Protein AF-A0A953NEL6-F1 (afdb_monomer_lite)

Secondary structure (DSSP, 8-state):
-----HHHHHHHHHHHHHHTHHHHHHHHHHHHHHHHHHHHHHHHHHHHHHHHHHHHHHTT---HHHHHHHHHHHHHHHHHHHHHHHHHHHHHHHHHHHHTT-HHHHHHHHHHHHHHTTPPP-HHHHHHHHHHHHH--

pLDDT: mean 81.2, std 10.31, range [48.94, 93.06]

Organism: NCBI:txid547987

Structure (mmCIF, N/CA/C/O backbone):
data_AF-A0A953NEL6-F1
#
_entry.id   AF-A0A953NEL6-F1
#
loop_
_atom_site.group_PDB
_atom_site.id
_atom_site.type_symbol
_atom_site.label_atom_id
_atom_site.label_alt_id
_atom_site.label_comp_id
_atom_site.label_asym_id
_atom_site.label_entity_id
_atom_site.label_seq_id
_atom_site.pdbx_PDB_ins_code
_atom_site.Cartn_x
_atom_site.Cartn_y
_atom_site.Cartn_z
_atom_site.occupancy
_atom_site.B_iso_or_equiv
_atom_site.auth_seq_id
_atom_site.auth_comp_id
_atom_site.auth_asym_id
_atom_site.auth_atom_id
_atom_site.pdbx_PDB_model_num
ATOM 1 N N . MET A 1 1 ? -2.743 24.381 18.225 1.00 48.94 1 MET A N 1
ATOM 2 C CA . MET A 1 1 ? -2.931 22.991 17.749 1.00 48.94 1 MET A CA 1
ATOM 3 C C . MET A 1 1 ? -2.625 22.041 18.894 1.00 48.94 1 MET A C 1
ATOM 5 O O . MET A 1 1 ? -1.476 21.962 19.314 1.00 48.94 1 MET A O 1
ATOM 9 N N . THR A 1 2 ? -3.636 21.366 19.430 1.00 50.47 2 THR A N 1
ATOM 10 C CA . THR A 1 2 ? -3.484 20.319 20.448 1.00 50.47 2 THR A CA 1
ATOM 11 C C . THR A 1 2 ? -2.636 19.168 19.895 1.00 50.47 2 THR A C 1
ATOM 13 O O . THR A 1 2 ? -2.912 18.615 18.828 1.00 50.47 2 THR A O 1
ATOM 16 N N . LYS A 1 3 ? -1.541 18.816 20.583 1.00 59.19 3 LYS A N 1
ATOM 17 C CA . LYS A 1 3 ? -0.727 17.641 20.234 1.00 59.19 3 LYS A CA 1
ATOM 18 C C . LYS A 1 3 ? -1.465 16.381 20.697 1.00 59.19 3 LYS A C 1
ATOM 20 O O . LYS A 1 3 ? -1.270 15.935 21.819 1.00 59.19 3 LYS A O 1
ATOM 25 N N . HIS A 1 4 ? -2.282 15.796 19.825 1.00 66.12 4 HIS A N 1
ATOM 26 C CA . HIS A 1 4 ? -2.928 14.508 20.105 1.00 66.12 4 HIS A CA 1
ATOM 27 C C . HIS A 1 4 ? -1.895 13.383 20.207 1.00 66.12 4 HIS A C 1
ATOM 29 O O . HIS A 1 4 ? -0.990 13.269 19.363 1.00 66.12 4 HIS A O 1
ATOM 35 N N . THR A 1 5 ? -2.046 12.532 21.220 1.00 78.19 5 THR A N 1
ATOM 36 C CA . THR A 1 5 ? -1.136 11.402 21.448 1.00 78.19 5 THR A CA 1
ATOM 37 C C . THR A 1 5 ? -1.337 10.322 20.382 1.00 78.19 5 THR A C 1
ATOM 39 O O . THR A 1 5 ? -2.421 10.158 19.827 1.00 78.19 5 THR A O 1
ATOM 42 N N . LEU A 1 6 ? -0.299 9.537 20.069 1.00 74.50 6 LEU A N 1
ATOM 43 C CA . LEU A 1 6 ? -0.405 8.484 19.045 1.00 74.50 6 LEU A CA 1
ATOM 44 C C . LEU A 1 6 ? -1.484 7.436 19.385 1.00 74.50 6 LEU A C 1
ATOM 46 O O . LEU A 1 6 ? -2.065 6.856 18.474 1.00 74.50 6 LEU A O 1
ATOM 50 N N . LYS A 1 7 ? -1.761 7.205 20.675 1.00 78.19 7 LYS A N 1
ATOM 51 C CA . LYS A 1 7 ? -2.824 6.296 21.131 1.00 78.19 7 LYS A CA 1
ATOM 52 C C . LYS A 1 7 ? -4.211 6.830 20.766 1.00 78.19 7 LYS A C 1
ATOM 54 O O . LYS A 1 7 ? -4.971 6.122 20.120 1.00 78.19 7 LYS A O 1
ATOM 59 N N . GLU A 1 8 ? -4.478 8.091 21.086 1.00 78.69 8 GLU A N 1
ATOM 60 C CA . GLU A 1 8 ? -5.731 8.788 20.771 1.00 78.69 8 GLU A CA 1
ATOM 61 C C . GLU A 1 8 ? -5.988 8.838 19.258 1.00 78.69 8 GLU A C 1
ATOM 63 O O . GLU A 1 8 ? -7.066 8.487 18.786 1.00 78.69 8 GLU A O 1
ATOM 68 N N . LYS A 1 9 ? -4.952 9.140 18.458 1.00 79.06 9 LYS A N 1
ATOM 69 C CA . LYS A 1 9 ? -5.063 9.100 16.990 1.00 79.06 9 LYS A CA 1
ATOM 70 C C . LYS A 1 9 ? -5.467 7.722 16.473 1.00 79.06 9 LYS A C 1
ATOM 72 O O . LYS A 1 9 ? -6.234 7.633 15.520 1.00 79.06 9 LYS A O 1
ATOM 77 N N . VAL A 1 10 ? -4.906 6.657 17.042 1.00 83.94 10 VAL A N 1
ATOM 78 C CA . VAL A 1 10 ? -5.201 5.282 16.618 1.00 83.94 10 VAL A CA 1
ATOM 79 C C . VAL A 1 10 ? -6.620 4.881 16.995 1.00 83.94 10 VAL A C 1
ATOM 81 O O . VAL A 1 10 ? -7.273 4.236 16.179 1.00 83.94 10 VAL A O 1
ATOM 84 N N . ASP A 1 11 ? -7.099 5.284 18.170 1.00 85.19 11 ASP A N 1
ATOM 85 C CA . ASP A 1 11 ? -8.453 4.969 18.626 1.00 85.19 11 ASP A CA 1
ATOM 86 C C . ASP A 1 11 ? -9.522 5.655 17.762 1.00 85.19 11 ASP A C 1
ATOM 88 O O . ASP A 1 11 ? -10.419 4.999 17.231 1.00 85.19 11 ASP A O 1
ATOM 92 N N . VAL A 1 12 ? -9.346 6.949 17.474 1.00 82.75 12 VAL A N 1
ATOM 93 C CA . VAL A 1 12 ? -10.245 7.677 16.566 1.00 82.75 12 VAL A CA 1
ATOM 94 C C . VAL A 1 12 ? -10.208 7.079 15.163 1.00 82.75 12 VAL A C 1
ATOM 96 O O . VAL A 1 12 ? -11.253 6.817 14.573 1.00 82.75 12 VAL A O 1
ATOM 99 N N . TRP A 1 13 ? -9.023 6.769 14.623 1.00 84.75 13 TRP A N 1
ATOM 100 C CA . TRP A 1 13 ? -8.940 6.088 13.327 1.00 84.75 13 TRP A CA 1
ATOM 101 C C . TRP A 1 13 ? -9.596 4.705 13.345 1.00 84.75 13 TRP A C 1
ATOM 103 O O . TRP A 1 13 ? -10.178 4.313 12.337 1.00 84.75 13 TRP A O 1
ATOM 113 N N . TYR A 1 14 ? -9.539 3.974 14.458 1.00 86.50 14 TYR A N 1
ATOM 114 C CA . TYR A 1 14 ? -10.234 2.699 14.603 1.00 86.50 14 TYR A CA 1
ATOM 115 C C . TYR A 1 14 ? -11.755 2.891 14.535 1.00 86.50 14 TYR A C 1
ATOM 117 O O . TYR A 1 14 ? -12.401 2.210 13.736 1.00 86.50 14 TYR A O 1
ATOM 125 N N . LYS A 1 15 ? -12.313 3.864 15.273 1.00 85.06 15 LYS A N 1
ATOM 126 C CA . LYS A 1 15 ? -13.744 4.215 15.201 1.00 85.06 15 LYS A CA 1
ATOM 127 C C . LYS A 1 15 ? -14.154 4.595 13.774 1.00 85.06 15 LYS A C 1
ATOM 129 O O . LYS A 1 15 ? -15.119 4.047 13.247 1.00 85.06 15 LYS A O 1
ATOM 134 N N . VAL A 1 16 ? -13.363 5.433 13.101 1.00 84.62 16 VAL A N 1
ATOM 135 C CA . VAL A 1 16 ? -13.618 5.862 11.713 1.00 84.62 16 VAL A CA 1
ATOM 136 C C . VAL A 1 16 ? -13.592 4.692 10.730 1.00 84.62 16 VAL A C 1
ATOM 138 O O . VAL A 1 16 ? -14.445 4.617 9.846 1.00 84.62 16 VAL A O 1
ATOM 141 N N . ILE A 1 17 ? -12.631 3.771 10.856 1.00 85.12 17 ILE A N 1
ATOM 142 C CA . ILE A 1 17 ? -12.563 2.577 9.997 1.00 85.12 17 ILE A CA 1
ATOM 143 C C . ILE A 1 17 ? -13.771 1.669 10.256 1.00 85.12 17 ILE A C 1
ATOM 145 O O . ILE A 1 17 ? -14.329 1.131 9.301 1.00 85.12 17 ILE A O 1
ATOM 149 N N . ASN A 1 18 ? -14.191 1.521 11.515 1.00 86.75 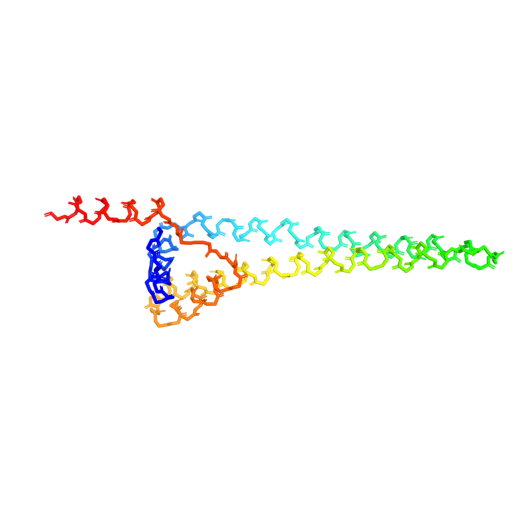18 ASN A N 1
ATOM 150 C CA . ASN A 1 18 ? -15.342 0.700 11.877 1.00 86.75 18 ASN A CA 1
ATOM 151 C C . ASN A 1 18 ? -16.657 1.276 11.317 1.00 86.75 18 ASN A C 1
ATOM 153 O O . ASN A 1 18 ? -17.410 0.560 10.658 1.00 86.75 18 ASN A O 1
ATOM 157 N N . MET A 1 19 ? -16.889 2.582 11.489 1.00 84.81 19 MET A N 1
ATOM 158 C CA . MET A 1 19 ? -18.076 3.277 10.969 1.00 84.81 19 MET A CA 1
ATOM 159 C C . MET A 1 19 ? -18.123 3.272 9.434 1.00 84.81 19 MET A C 1
ATOM 161 O O . MET A 1 19 ? -19.157 2.982 8.839 1.00 84.81 19 MET A O 1
ATOM 165 N N . ASN A 1 20 ? -16.986 3.508 8.770 1.00 85.19 20 ASN A N 1
ATOM 166 C CA . ASN A 1 20 ? -16.903 3.605 7.307 1.00 85.19 20 ASN A CA 1
ATOM 167 C C . ASN A 1 20 ? -16.407 2.323 6.622 1.00 85.19 20 ASN A C 1
ATOM 169 O O . ASN A 1 20 ? -15.862 2.377 5.511 1.00 85.19 20 ASN A O 1
ATOM 173 N N . LYS A 1 21 ? -16.594 1.152 7.245 1.00 85.06 21 LYS A N 1
ATOM 174 C CA . LYS A 1 21 ? -16.020 -0.116 6.764 1.00 85.06 21 LYS A CA 1
ATOM 175 C C . LYS A 1 21 ? -16.362 -0.437 5.307 1.00 85.06 21 LYS A C 1
ATOM 177 O O . LYS A 1 21 ? -15.494 -0.873 4.550 1.00 85.06 21 LYS A O 1
ATOM 182 N N . ARG A 1 22 ? -17.603 -0.164 4.881 1.00 83.06 22 ARG A N 1
ATOM 183 C CA . ARG A 1 22 ? -18.088 -0.427 3.514 1.00 83.06 22 ARG A CA 1
ATOM 184 C C . ARG A 1 22 ? -17.367 0.447 2.487 1.00 83.06 22 ARG A C 1
ATOM 186 O O . ARG A 1 22 ? -16.800 -0.077 1.528 1.00 83.06 22 ARG A O 1
ATOM 193 N N . THR A 1 23 ? -17.323 1.753 2.728 1.00 83.12 23 THR A N 1
ATOM 194 C CA . THR A 1 23 ? -16.664 2.738 1.857 1.00 83.12 23 THR A CA 1
ATOM 195 C C . THR A 1 23 ? -15.160 2.485 1.774 1.00 83.12 23 THR A C 1
ATOM 197 O O . THR A 1 23 ? -14.572 2.482 0.691 1.00 83.12 23 THR A O 1
ATOM 200 N N . MET A 1 24 ? -14.517 2.191 2.909 1.00 86.12 24 MET A N 1
ATOM 201 C CA . MET A 1 24 ? -13.087 1.879 2.934 1.00 86.12 24 MET A CA 1
ATOM 202 C C . MET A 1 24 ? -12.766 0.561 2.223 1.00 86.12 24 MET A C 1
ATOM 204 O O . MET A 1 24 ? -11.781 0.500 1.487 1.00 86.12 24 MET A O 1
ATOM 208 N N . ARG A 1 25 ? -13.608 -0.470 2.362 1.00 87.94 25 ARG A N 1
ATOM 209 C CA . ARG A 1 25 ? -13.466 -1.736 1.627 1.00 87.94 25 ARG A CA 1
ATOM 210 C C . ARG A 1 25 ? -13.603 -1.539 0.117 1.00 87.94 25 ARG A C 1
ATOM 212 O O . ARG A 1 25 ? -12.792 -2.076 -0.636 1.00 87.94 25 ARG A O 1
ATOM 219 N N . GLN A 1 26 ? -14.565 -0.732 -0.329 1.00 86.38 26 GLN A N 1
ATOM 220 C CA . GLN A 1 26 ? -14.694 -0.366 -1.744 1.00 86.38 26 GLN A CA 1
ATOM 221 C C . GLN A 1 26 ? -13.454 0.385 -2.245 1.00 86.38 26 GLN A C 1
ATOM 223 O O . GLN A 1 26 ? -12.910 0.028 -3.286 1.00 86.38 26 GLN A O 1
ATOM 228 N N . SER A 1 27 ? -12.942 1.353 -1.477 1.00 84.12 27 SER A N 1
ATOM 229 C CA . SER A 1 27 ? -11.699 2.064 -1.809 1.00 84.12 27 SER A CA 1
ATOM 230 C C . SER A 1 27 ? -10.494 1.125 -1.928 1.00 84.12 27 SER A C 1
ATOM 232 O O . SER A 1 27 ? -9.660 1.302 -2.813 1.00 84.12 27 SER A O 1
ATOM 234 N N . VAL A 1 28 ? -10.391 0.117 -1.057 1.00 87.88 28 VAL A N 1
ATOM 235 C CA . VAL A 1 28 ? -9.348 -0.916 -1.136 1.00 87.88 28 VAL A CA 1
ATOM 236 C C . VAL A 1 28 ? -9.505 -1.754 -2.406 1.00 87.88 28 VAL A C 1
ATOM 238 O O . VAL A 1 28 ? -8.531 -1.938 -3.129 1.00 87.88 28 VAL A O 1
ATOM 241 N N . SER A 1 29 ? -10.717 -2.220 -2.721 1.00 86.81 29 SER A N 1
ATOM 242 C CA . SER A 1 29 ? -10.963 -3.020 -3.928 1.00 86.81 29 SER A CA 1
ATOM 243 C C . SER A 1 29 ? -10.684 -2.237 -5.214 1.00 86.81 29 SER A C 1
ATOM 245 O O . SER A 1 29 ? -10.016 -2.757 -6.105 1.00 86.81 29 SER A O 1
ATOM 247 N N . MET A 1 30 ? -11.121 -0.977 -5.296 1.00 86.31 30 MET A N 1
ATOM 248 C CA . MET A 1 30 ? -10.823 -0.102 -6.435 1.00 86.31 30 MET A CA 1
ATOM 249 C C . MET A 1 30 ? -9.322 0.161 -6.567 1.00 86.31 30 MET A C 1
ATOM 251 O O . MET A 1 30 ? -8.794 0.112 -7.674 1.00 86.31 30 MET A O 1
ATOM 255 N N . ALA A 1 31 ? -8.616 0.366 -5.450 1.00 84.62 31 ALA A N 1
ATOM 256 C CA . ALA A 1 31 ? -7.166 0.521 -5.469 1.00 84.62 31 ALA A CA 1
ATOM 257 C C . ALA A 1 31 ? -6.470 -0.728 -6.029 1.00 84.62 31 ALA A C 1
ATOM 259 O O . ALA A 1 31 ? -5.606 -0.590 -6.884 1.00 84.62 31 ALA A O 1
ATOM 260 N N . PHE A 1 32 ? -6.867 -1.938 -5.625 1.00 85.44 32 PHE A N 1
ATOM 261 C CA . PHE A 1 32 ? -6.303 -3.160 -6.209 1.00 85.44 32 PHE A CA 1
ATOM 262 C C . PHE A 1 32 ? -6.623 -3.298 -7.699 1.00 85.44 32 PHE A C 1
ATOM 264 O O . PHE A 1 32 ? -5.727 -3.593 -8.485 1.00 85.44 32 PHE A O 1
ATOM 271 N N . LYS A 1 33 ? -7.871 -3.036 -8.100 1.00 89.00 33 LYS A N 1
ATOM 272 C CA . LYS A 1 33 ? -8.294 -3.130 -9.504 1.00 89.00 33 LYS A CA 1
ATOM 273 C C . LYS A 1 33 ? -7.635 -2.088 -10.408 1.00 89.00 33 LYS A C 1
ATOM 275 O O . LYS A 1 33 ? -7.476 -2.363 -11.585 1.00 89.00 33 LYS A O 1
ATOM 280 N N . GLY A 1 34 ? -7.266 -0.918 -9.885 1.00 87.44 34 GLY A N 1
ATOM 281 C CA . GLY A 1 34 ? -6.628 0.146 -10.667 1.00 87.44 34 GLY A CA 1
ATOM 282 C C . GLY A 1 34 ? -5.100 0.116 -10.626 1.00 87.44 34 GLY A C 1
ATOM 283 O O . GLY A 1 34 ? -4.446 0.238 -11.656 1.00 87.44 34 GLY A O 1
ATOM 284 N N . ILE A 1 35 ? -4.507 -0.064 -9.445 1.00 88.50 35 ILE A N 1
ATOM 285 C CA . ILE A 1 35 ? -3.057 0.097 -9.251 1.00 88.50 35 ILE A CA 1
ATOM 286 C C . ILE A 1 35 ? -2.280 -1.100 -9.782 1.00 88.50 35 ILE A C 1
ATOM 288 O O . ILE A 1 35 ? -1.219 -0.914 -10.366 1.00 88.50 35 ILE A O 1
ATOM 292 N N . VAL A 1 36 ? -2.802 -2.317 -9.614 1.00 86.56 36 VAL A N 1
ATOM 293 C CA . VAL A 1 36 ? -2.137 -3.531 -10.104 1.00 86.56 36 VAL A CA 1
ATOM 294 C C . VAL A 1 36 ? -1.955 -3.507 -11.629 1.00 86.56 36 VAL A C 1
ATOM 296 O O . VAL A 1 36 ? -0.813 -3.643 -12.068 1.00 86.56 36 VAL A O 1
ATOM 299 N N . PRO A 1 37 ? -2.994 -3.278 -12.461 1.00 91.06 37 PRO A N 1
ATOM 300 C CA . PRO A 1 37 ? -2.788 -3.196 -13.907 1.00 91.06 37 PRO A CA 1
ATOM 301 C C . PRO A 1 37 ? -1.935 -1.991 -14.308 1.00 91.06 37 PRO A C 1
ATOM 303 O O . PRO A 1 37 ? -1.135 -2.104 -15.231 1.00 91.06 37 PRO A O 1
ATOM 306 N N . LEU A 1 38 ? -2.032 -0.866 -13.591 1.00 90.00 38 LEU A N 1
ATOM 307 C CA . LEU A 1 38 ? -1.188 0.302 -13.845 1.00 90.00 38 LEU A CA 1
ATOM 308 C C . LEU A 1 38 ? 0.300 0.009 -13.583 1.00 90.00 38 LEU A C 1
ATOM 310 O O . LEU A 1 38 ? 1.144 0.396 -14.385 1.00 90.00 38 LEU A O 1
ATOM 314 N N . MET A 1 39 ? 0.633 -0.724 -12.517 1.00 89.50 39 MET A N 1
ATOM 315 C CA . MET A 1 39 ? 2.004 -1.183 -12.265 1.00 89.50 39 MET A CA 1
ATOM 316 C C . MET A 1 39 ? 2.511 -2.101 -13.380 1.00 89.50 39 MET A C 1
ATOM 318 O O . MET A 1 39 ? 3.631 -1.918 -13.849 1.00 89.50 39 MET A O 1
ATOM 322 N N . ILE A 1 40 ? 1.690 -3.057 -13.825 1.00 91.00 40 ILE A N 1
ATOM 323 C CA . ILE A 1 40 ? 2.039 -3.965 -14.929 1.00 91.00 40 ILE A CA 1
ATOM 324 C C . ILE A 1 40 ? 2.296 -3.164 -16.211 1.00 91.00 40 ILE A C 1
ATOM 326 O O . ILE A 1 40 ? 3.318 -3.359 -16.863 1.00 91.00 40 ILE A O 1
ATOM 330 N N . MET A 1 41 ? 1.415 -2.215 -16.534 1.00 92.75 41 MET A N 1
ATOM 331 C CA . MET A 1 41 ? 1.557 -1.334 -17.694 1.00 92.75 41 MET A CA 1
ATOM 332 C C . MET A 1 41 ? 2.851 -0.509 -17.635 1.00 92.75 41 MET A C 1
ATOM 334 O O . MET A 1 41 ? 3.553 -0.413 -18.639 1.00 92.75 41 MET A O 1
ATOM 338 N N . ILE A 1 42 ? 3.203 0.044 -16.468 1.00 90.88 42 ILE A N 1
ATOM 339 C CA . ILE A 1 42 ? 4.461 0.783 -16.283 1.00 90.88 42 ILE A CA 1
ATOM 340 C C . ILE A 1 42 ? 5.664 -0.134 -16.504 1.00 90.88 42 ILE A C 1
ATOM 342 O O . ILE A 1 42 ? 6.589 0.256 -17.204 1.00 90.88 42 ILE A O 1
ATOM 346 N N . ILE A 1 43 ? 5.657 -1.355 -15.964 1.00 91.00 43 ILE A N 1
ATOM 347 C CA . ILE A 1 43 ? 6.758 -2.312 -16.159 1.00 91.00 43 ILE A CA 1
ATOM 348 C C . ILE A 1 43 ? 6.943 -2.627 -17.649 1.00 91.00 43 ILE A C 1
ATOM 350 O O . ILE A 1 43 ? 8.063 -2.566 -18.152 1.00 91.00 43 ILE A O 1
ATOM 354 N N . VAL A 1 44 ? 5.850 -2.892 -18.371 1.00 93.06 44 VAL A N 1
ATOM 355 C CA . VAL A 1 44 ? 5.889 -3.120 -19.825 1.00 93.06 44 VAL A CA 1
ATOM 356 C C . VAL A 1 44 ? 6.452 -1.897 -20.555 1.00 93.06 44 VAL A C 1
ATOM 358 O O . VAL A 1 44 ? 7.305 -2.045 -21.429 1.00 93.06 44 VAL A O 1
ATOM 361 N N . LEU A 1 45 ? 6.042 -0.688 -20.164 1.00 90.44 45 LEU A N 1
ATOM 362 C CA . LEU A 1 45 ? 6.554 0.555 -20.740 1.00 90.44 45 LEU A CA 1
ATOM 363 C C . LEU A 1 45 ? 8.064 0.723 -20.503 1.00 90.44 45 LEU A C 1
ATOM 365 O O . LEU A 1 45 ? 8.782 1.087 -21.431 1.00 90.44 45 LEU A O 1
ATOM 369 N N . VAL A 1 46 ? 8.564 0.401 -19.304 1.00 89.75 46 VAL A N 1
ATOM 370 C CA . VAL A 1 46 ? 10.007 0.410 -19.001 1.00 89.75 46 VAL A CA 1
ATOM 371 C C . VAL A 1 46 ? 10.756 -0.574 -19.895 1.00 89.75 46 VAL A C 1
ATOM 373 O O . VAL A 1 46 ? 11.798 -0.224 -20.446 1.00 89.75 46 VAL A O 1
ATOM 376 N N . CYS A 1 47 ? 10.224 -1.784 -20.088 1.00 88.88 47 CYS A N 1
ATOM 377 C CA . CYS A 1 47 ? 10.825 -2.770 -20.985 1.00 88.88 47 CYS A CA 1
ATOM 378 C C . CYS A 1 47 ? 10.905 -2.255 -22.429 1.00 88.88 47 CYS A C 1
ATOM 380 O O . CYS A 1 47 ? 11.953 -2.387 -23.058 1.00 88.88 47 CYS A O 1
ATOM 382 N N . ILE A 1 48 ? 9.838 -1.626 -22.936 1.00 89.38 48 ILE A N 1
ATOM 383 C CA . ILE A 1 48 ? 9.808 -1.045 -24.288 1.00 89.38 48 ILE A CA 1
ATOM 384 C C . ILE A 1 48 ? 10.825 0.094 -24.415 1.00 89.38 48 ILE A C 1
ATOM 386 O O . ILE A 1 48 ? 11.576 0.131 -25.385 1.00 89.38 48 ILE A O 1
ATOM 390 N N . ILE A 1 49 ? 10.888 1.002 -23.438 1.00 86.69 49 ILE A N 1
ATOM 391 C CA . ILE A 1 49 ? 11.830 2.130 -23.449 1.00 86.69 49 ILE A CA 1
ATOM 392 C C . ILE A 1 49 ? 13.275 1.629 -23.399 1.00 86.69 49 ILE A C 1
ATOM 394 O O . ILE A 1 49 ? 14.100 2.069 -24.195 1.00 86.69 49 ILE A O 1
ATOM 398 N N . ASN A 1 50 ? 13.580 0.669 -22.525 1.00 86.25 50 ASN A N 1
ATOM 399 C CA . ASN A 1 50 ? 14.913 0.073 -22.446 1.00 86.25 50 ASN A CA 1
ATOM 400 C C . ASN A 1 50 ? 15.287 -0.659 -23.742 1.00 86.25 50 ASN A C 1
ATOM 402 O O . ASN A 1 50 ? 16.433 -0.579 -24.184 1.00 86.25 50 ASN A O 1
ATOM 406 N N . TRP A 1 51 ? 14.325 -1.323 -24.387 1.00 85.56 51 TRP A N 1
ATOM 407 C CA . TRP A 1 51 ? 14.533 -1.942 -25.692 1.00 85.56 51 TRP A CA 1
ATOM 408 C C . TRP A 1 51 ? 14.796 -0.901 -26.789 1.00 85.56 51 TRP A C 1
ATOM 410 O O . TRP A 1 51 ? 15.777 -1.029 -27.520 1.00 85.56 51 TRP A O 1
ATOM 420 N N . LEU A 1 52 ? 14.008 0.175 -26.864 1.00 84.75 52 LEU A N 1
ATOM 421 C CA . LEU A 1 52 ? 14.205 1.261 -27.832 1.00 84.75 52 LEU A CA 1
ATOM 422 C C . LEU A 1 52 ? 15.544 1.983 -27.637 1.00 84.75 52 LEU A C 1
ATOM 424 O O . LEU A 1 52 ? 16.252 2.230 -28.610 1.00 84.75 52 LEU A O 1
ATOM 428 N N . LEU A 1 53 ? 15.932 2.260 -26.389 1.00 81.94 53 LEU A N 1
ATOM 429 C CA . LEU A 1 53 ? 17.208 2.900 -26.052 1.00 81.94 53 LEU A CA 1
ATOM 430 C C . LEU A 1 53 ? 18.425 1.997 -26.316 1.00 81.94 53 LEU A C 1
ATOM 432 O O . LEU A 1 53 ? 19.543 2.496 -26.442 1.00 81.94 53 LEU A O 1
ATOM 436 N N . SER A 1 54 ? 18.230 0.683 -26.464 1.00 79.19 54 SER A N 1
ATOM 437 C CA . SER A 1 54 ? 19.319 -0.243 -26.796 1.00 79.19 54 SER A CA 1
ATOM 438 C C . SER A 1 54 ? 19.841 -0.086 -28.234 1.00 79.19 54 SER A C 1
ATOM 440 O O . SER A 1 54 ? 21.008 -0.380 -28.496 1.00 79.19 54 SER A O 1
ATOM 442 N N . PHE A 1 55 ? 19.017 0.420 -29.160 1.00 78.19 55 PHE A N 1
ATOM 443 C CA . PHE A 1 55 ? 19.401 0.659 -30.555 1.00 78.19 55 PHE A CA 1
ATOM 444 C C . PHE A 1 55 ? 20.434 1.789 -30.728 1.00 78.19 55 PHE A C 1
ATOM 446 O O . PHE A 1 55 ? 21.483 1.522 -31.319 1.00 78.19 55 PHE A O 1
ATOM 453 N N . PRO A 1 56 ? 20.206 3.021 -30.227 1.00 74.25 56 PRO A N 1
ATOM 454 C CA . PRO A 1 56 ? 21.181 4.108 -30.335 1.00 74.25 56 PRO A CA 1
ATOM 455 C C . PRO A 1 56 ? 22.444 3.839 -29.505 1.00 74.25 56 PRO A C 1
ATOM 457 O O . PRO A 1 56 ? 23.546 4.148 -29.954 1.00 74.25 56 PRO A O 1
ATOM 460 N N . TYR A 1 57 ? 22.317 3.149 -28.363 1.00 68.94 57 TYR A N 1
ATOM 461 C CA . TYR A 1 57 ? 23.474 2.700 -27.581 1.00 68.94 57 TYR A CA 1
ATOM 462 C C . TYR A 1 57 ? 24.413 1.796 -28.400 1.00 68.94 57 TYR A C 1
ATOM 464 O O . TYR A 1 57 ? 25.624 2.004 -28.409 1.00 68.94 57 TYR A O 1
ATOM 472 N N . ARG A 1 58 ? 23.869 0.834 -29.165 1.00 68.06 58 ARG A N 1
ATOM 473 C CA . ARG A 1 58 ? 24.665 -0.028 -30.064 1.00 68.06 58 ARG A CA 1
ATOM 474 C C . ARG A 1 58 ? 25.293 0.719 -31.242 1.00 68.06 58 ARG A C 1
ATOM 476 O O . ARG A 1 58 ? 26.276 0.233 -31.790 1.00 68.06 58 ARG A O 1
ATOM 483 N N . ARG A 1 59 ? 24.742 1.871 -31.638 1.00 74.38 59 ARG A N 1
ATOM 484 C CA . ARG A 1 59 ? 25.304 2.739 -32.689 1.00 74.38 59 ARG A CA 1
ATOM 485 C C . ARG A 1 59 ? 26.397 3.685 -32.174 1.00 74.38 59 ARG A C 1
ATOM 487 O O . ARG A 1 59 ? 26.939 4.445 -32.967 1.00 74.38 59 ARG A O 1
ATOM 494 N N . GLY A 1 60 ? 26.740 3.626 -30.884 1.00 66.19 60 GLY A N 1
ATOM 495 C CA . GLY A 1 60 ? 27.773 4.472 -30.280 1.00 66.19 60 GLY A CA 1
ATOM 496 C C . GLY A 1 60 ? 27.293 5.879 -29.917 1.00 66.19 60 GLY A C 1
ATOM 497 O O . GLY A 1 60 ? 28.113 6.752 -29.643 1.00 66.19 60 GLY A O 1
ATOM 498 N N . GLU A 1 61 ? 25.980 6.120 -29.903 1.00 74.25 61 GLU A N 1
ATOM 499 C CA . GLU A 1 61 ? 25.418 7.395 -29.460 1.00 74.25 61 GLU A CA 1
ATOM 500 C C . GLU A 1 61 ? 25.437 7.484 -27.923 1.00 74.25 61 GLU A C 1
ATOM 502 O O . GLU A 1 61 ? 25.105 6.526 -27.216 1.00 74.25 61 GLU A O 1
ATOM 507 N N . ASN A 1 62 ? 25.789 8.654 -27.379 1.00 73.06 62 ASN A N 1
ATOM 508 C CA . ASN A 1 62 ? 25.832 8.908 -25.934 1.00 73.06 62 ASN A CA 1
ATOM 509 C C . ASN A 1 62 ? 24.418 9.044 -25.335 1.00 73.06 62 ASN A C 1
ATOM 511 O O . ASN A 1 62 ? 23.975 10.129 -24.968 1.00 73.06 62 ASN A O 1
ATOM 515 N N . VAL A 1 63 ? 23.711 7.922 -25.196 1.00 77.19 63 VAL A N 1
ATOM 516 C CA . VAL A 1 63 ? 22.357 7.841 -24.607 1.00 77.19 63 VAL A CA 1
ATOM 517 C C . VAL A 1 63 ? 22.347 7.400 -23.136 1.00 77.19 63 VAL A C 1
ATOM 519 O O . VAL A 1 63 ? 21.283 7.246 -22.532 1.00 77.19 63 VAL A O 1
ATOM 522 N N . LEU A 1 64 ? 23.527 7.224 -22.529 1.00 75.94 64 LEU A N 1
ATOM 523 C CA . LEU A 1 64 ? 23.693 6.674 -21.178 1.00 75.94 64 LEU A CA 1
ATOM 524 C C . LEU A 1 64 ? 22.948 7.491 -20.107 1.00 75.94 64 LEU A C 1
ATOM 526 O O . LEU A 1 64 ? 22.299 6.926 -19.229 1.00 75.94 64 LEU A O 1
ATOM 530 N N . GLY A 1 65 ? 22.991 8.824 -20.208 1.00 72.50 65 GLY A N 1
ATOM 531 C CA . GLY A 1 65 ? 22.311 9.719 -19.266 1.00 72.50 65 GLY A CA 1
ATOM 532 C C . GLY A 1 65 ? 20.786 9.579 -19.301 1.00 72.50 65 GLY A C 1
ATOM 533 O O . GLY A 1 65 ? 20.148 9.509 -18.252 1.00 72.50 65 GLY A O 1
ATOM 534 N N . VAL A 1 66 ? 20.200 9.456 -20.497 1.00 78.00 66 VAL A N 1
ATOM 535 C CA . VAL A 1 66 ? 18.748 9.270 -20.684 1.00 78.00 66 VAL A CA 1
ATOM 536 C C . VAL A 1 66 ? 18.307 7.890 -20.189 1.00 78.00 66 VAL A C 1
ATOM 538 O O . VAL A 1 66 ? 17.262 7.754 -19.546 1.00 78.00 66 VAL A O 1
ATOM 541 N N . PHE A 1 67 ? 19.129 6.868 -20.427 1.00 80.81 67 PHE A N 1
ATOM 542 C CA . PHE A 1 67 ? 18.887 5.515 -19.935 1.00 80.81 67 PHE A CA 1
ATOM 543 C C . PHE A 1 67 ? 18.865 5.458 -18.402 1.00 80.81 67 PHE A C 1
ATOM 545 O O . PHE A 1 67 ? 17.929 4.919 -17.813 1.00 80.81 67 PHE A O 1
ATOM 552 N N . ILE A 1 68 ? 19.849 6.068 -17.737 1.00 82.44 68 ILE A N 1
ATOM 553 C CA . ILE A 1 68 ? 19.916 6.094 -16.269 1.00 82.44 68 ILE A CA 1
ATOM 554 C C . ILE A 1 68 ? 18.756 6.916 -15.688 1.00 82.44 68 ILE A C 1
ATOM 556 O O . ILE A 1 68 ? 18.074 6.455 -14.773 1.00 82.44 68 ILE A O 1
ATOM 560 N N . PHE A 1 69 ? 18.488 8.103 -16.242 1.00 83.69 69 PHE A N 1
ATOM 561 C CA . PHE A 1 69 ? 17.430 8.985 -15.745 1.00 83.69 69 PHE A CA 1
ATOM 562 C C . PHE A 1 69 ? 16.037 8.351 -15.850 1.00 83.69 69 PHE A C 1
ATOM 564 O O . PHE A 1 69 ? 15.280 8.367 -14.879 1.00 83.69 69 PHE A O 1
ATOM 571 N N . SER A 1 70 ? 15.708 7.746 -16.997 1.00 82.81 70 SER A N 1
ATOM 572 C CA . SER A 1 70 ? 14.412 7.083 -17.197 1.00 82.81 70 SER A CA 1
ATOM 573 C C . SER A 1 70 ? 14.205 5.927 -16.217 1.00 82.81 70 SER A C 1
ATOM 575 O O . SER A 1 70 ? 13.169 5.870 -15.556 1.00 82.81 70 SER A O 1
ATOM 577 N N . ASN A 1 71 ? 15.201 5.055 -16.035 1.00 86.44 71 ASN A N 1
ATOM 578 C CA . ASN A 1 71 ? 15.097 3.940 -15.093 1.00 86.44 71 ASN A CA 1
ATOM 579 C C . ASN A 1 71 ? 14.938 4.413 -13.638 1.00 86.44 71 ASN A C 1
ATOM 581 O O . ASN A 1 71 ? 14.110 3.862 -12.914 1.00 86.44 71 ASN A O 1
ATOM 585 N N . ILE A 1 72 ? 15.657 5.460 -13.215 1.00 89.25 72 ILE A N 1
ATOM 586 C CA . ILE A 1 72 ? 15.493 6.042 -11.871 1.00 89.25 72 ILE A CA 1
ATOM 587 C C . ILE A 1 72 ? 14.085 6.623 -11.701 1.00 89.25 72 ILE A C 1
ATOM 589 O O . ILE A 1 72 ? 13.430 6.372 -10.689 1.00 89.25 72 ILE A O 1
ATOM 593 N N . PHE A 1 73 ? 13.589 7.361 -12.695 1.00 88.62 73 PHE A N 1
ATOM 594 C CA . PHE A 1 73 ? 12.252 7.947 -12.656 1.00 88.62 73 PHE A CA 1
ATOM 595 C C . PHE A 1 73 ? 11.160 6.876 -12.525 1.00 88.62 73 PHE A C 1
ATOM 597 O O . PHE A 1 73 ? 10.307 6.956 -11.636 1.00 88.62 73 PHE A O 1
ATOM 604 N N . PHE A 1 74 ? 11.219 5.826 -13.347 1.00 88.38 74 PHE A N 1
ATOM 605 C CA . PHE A 1 74 ? 10.262 4.724 -13.268 1.00 88.38 74 PHE A CA 1
ATOM 606 C C . PHE A 1 74 ? 10.386 3.924 -11.969 1.00 88.38 74 PHE A C 1
ATOM 608 O O . PHE A 1 74 ? 9.365 3.532 -11.401 1.00 88.38 74 PHE A O 1
ATOM 615 N N . ALA A 1 75 ? 11.602 3.736 -11.448 1.00 88.94 75 ALA A N 1
ATOM 616 C CA . ALA A 1 75 ? 11.812 3.098 -10.152 1.00 88.94 75 ALA A CA 1
ATOM 617 C C . ALA A 1 75 ? 11.155 3.891 -9.010 1.00 88.94 75 ALA A C 1
ATOM 619 O O . ALA A 1 75 ? 10.500 3.297 -8.152 1.00 88.94 75 ALA A O 1
ATOM 620 N N . ILE A 1 76 ? 11.255 5.226 -9.022 1.00 91.69 76 ILE A N 1
ATOM 621 C CA . ILE A 1 76 ? 10.595 6.092 -8.033 1.00 91.69 76 ILE A CA 1
ATOM 622 C C . ILE A 1 76 ? 9.069 5.959 -8.126 1.00 91.69 76 ILE A C 1
ATOM 624 O O . ILE A 1 76 ? 8.405 5.789 -7.102 1.00 91.69 76 ILE A O 1
ATOM 628 N N . ILE A 1 77 ? 8.503 5.976 -9.337 1.00 90.38 77 ILE A N 1
ATOM 629 C CA . ILE A 1 77 ? 7.055 5.802 -9.535 1.00 90.38 77 ILE A CA 1
ATOM 630 C C . IL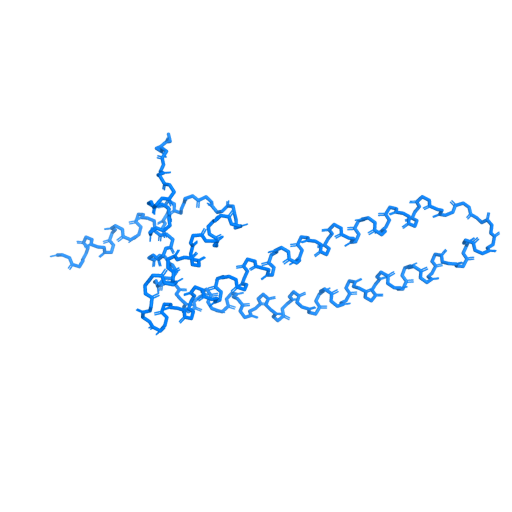E A 1 77 ? 6.590 4.444 -8.996 1.00 90.38 77 ILE A C 1
ATOM 632 O O . ILE A 1 77 ? 5.622 4.377 -8.234 1.00 90.38 77 ILE A O 1
ATOM 636 N N . LEU A 1 78 ? 7.291 3.362 -9.345 1.00 89.81 78 LEU A N 1
ATOM 637 C CA . LEU A 1 78 ? 6.970 2.017 -8.865 1.00 89.81 78 LEU A CA 1
ATOM 638 C C . LEU A 1 78 ? 7.092 1.909 -7.341 1.00 89.81 78 LEU A C 1
ATOM 640 O O . LEU A 1 78 ? 6.253 1.259 -6.712 1.00 89.81 78 LEU A O 1
ATOM 644 N N . ALA A 1 79 ? 8.075 2.574 -6.730 1.00 89.81 79 ALA A N 1
ATOM 645 C CA . ALA A 1 79 ? 8.224 2.617 -5.279 1.00 89.81 79 ALA A CA 1
ATOM 646 C C . ALA A 1 79 ? 7.029 3.308 -4.598 1.00 89.81 79 ALA A C 1
ATOM 648 O O . ALA A 1 79 ? 6.490 2.786 -3.620 1.00 89.81 79 ALA A O 1
ATOM 649 N N . ILE A 1 80 ? 6.560 4.437 -5.140 1.00 89.69 80 ILE A N 1
ATOM 650 C CA . ILE A 1 80 ? 5.394 5.166 -4.614 1.00 89.69 80 ILE A CA 1
ATOM 651 C C . ILE A 1 80 ? 4.117 4.325 -4.745 1.00 89.69 80 ILE A C 1
ATOM 653 O O . ILE A 1 80 ? 3.342 4.217 -3.790 1.00 89.69 80 ILE A O 1
ATOM 657 N N . LEU A 1 81 ? 3.902 3.691 -5.902 1.00 88.31 81 LEU A N 1
ATOM 658 C CA . LEU A 1 81 ? 2.750 2.812 -6.127 1.00 88.31 81 LEU A CA 1
ATOM 659 C C . LEU A 1 81 ? 2.768 1.604 -5.186 1.00 88.31 81 LEU A C 1
ATOM 661 O O . LEU A 1 81 ? 1.746 1.278 -4.578 1.00 88.31 81 LEU A O 1
ATOM 665 N N . SER A 1 82 ? 3.939 0.991 -5.001 1.00 89.12 82 SER A N 1
ATOM 666 C CA . SER A 1 82 ? 4.131 -0.131 -4.077 1.00 89.12 82 SER A CA 1
ATOM 667 C C . SER A 1 82 ? 3.845 0.278 -2.632 1.00 89.12 82 SER A C 1
ATOM 669 O O . SER A 1 82 ? 3.150 -0.437 -1.909 1.00 89.12 82 SER A O 1
ATOM 671 N N . TRP A 1 83 ? 4.309 1.459 -2.213 1.00 89.88 83 TRP A N 1
ATOM 672 C CA . TRP A 1 83 ? 4.003 2.015 -0.895 1.00 89.88 83 TRP A CA 1
ATOM 673 C C . TRP A 1 83 ? 2.502 2.215 -0.681 1.00 89.88 83 TRP A C 1
ATOM 675 O O . TRP A 1 83 ? 1.946 1.794 0.338 1.00 89.88 83 TRP A O 1
ATOM 685 N N . TYR A 1 84 ? 1.821 2.819 -1.655 1.00 88.44 84 TYR A N 1
ATOM 686 C CA . TYR A 1 84 ? 0.380 3.027 -1.581 1.00 88.44 84 TYR A CA 1
ATOM 687 C C . TYR A 1 84 ? -0.380 1.695 -1.486 1.00 88.44 84 TYR A C 1
ATOM 689 O O . TYR A 1 84 ? -1.315 1.554 -0.692 1.00 88.44 84 TYR A O 1
ATOM 697 N N . LEU A 1 85 ? 0.046 0.688 -2.249 1.00 88.62 85 LEU A N 1
ATOM 698 C CA . LEU A 1 85 ? -0.541 -0.647 -2.221 1.00 88.62 85 LEU A CA 1
ATOM 699 C C . LEU A 1 85 ? -0.313 -1.340 -0.866 1.00 88.62 85 LEU A C 1
ATOM 701 O O . LEU A 1 85 ? -1.252 -1.909 -0.306 1.00 88.62 85 LEU A O 1
ATOM 705 N N . LEU A 1 86 ? 0.877 -1.208 -0.272 1.00 90.06 86 LEU A N 1
ATOM 706 C CA . LEU A 1 86 ? 1.165 -1.685 1.087 1.00 90.06 86 LEU A CA 1
ATOM 707 C C . LEU A 1 86 ? 0.231 -1.053 2.127 1.00 90.06 86 LEU A C 1
ATOM 709 O O . LEU A 1 86 ? -0.324 -1.758 2.974 1.00 90.06 86 LEU A O 1
ATOM 713 N N . VAL A 1 87 ? -0.001 0.259 2.043 1.00 88.69 87 VAL A N 1
ATOM 714 C CA . VAL A 1 87 ? -0.954 0.960 2.915 1.00 88.69 87 VAL A CA 1
ATOM 715 C C . VAL A 1 87 ? -2.366 0.371 2.780 1.00 88.69 87 VAL A C 1
ATOM 717 O O . VAL A 1 87 ? -3.036 0.131 3.790 1.00 88.69 87 VAL A O 1
ATOM 720 N N . LYS A 1 88 ? -2.816 0.077 1.553 1.00 90.06 88 LYS A N 1
ATOM 721 C CA . LYS A 1 88 ? -4.134 -0.528 1.289 1.00 90.06 88 LYS A CA 1
ATOM 722 C C . LYS A 1 88 ? -4.241 -1.973 1.778 1.00 90.06 88 LYS A C 1
ATOM 724 O O . LYS A 1 88 ? -5.282 -2.331 2.327 1.00 90.06 88 LYS A O 1
ATOM 729 N N . ILE A 1 89 ? -3.180 -2.777 1.668 1.00 90.12 89 ILE A N 1
ATOM 730 C CA . ILE A 1 89 ? -3.127 -4.132 2.248 1.00 90.12 89 ILE A CA 1
ATOM 731 C C . ILE A 1 89 ? -3.318 -4.070 3.766 1.00 90.12 89 ILE A C 1
ATOM 733 O O . ILE A 1 89 ? -4.066 -4.860 4.341 1.00 90.12 89 ILE A O 1
ATOM 737 N N . ILE A 1 90 ? -2.653 -3.132 4.437 1.00 89.75 90 ILE A N 1
ATOM 738 C CA . ILE A 1 90 ? -2.746 -3.000 5.895 1.00 89.75 90 ILE A CA 1
ATOM 739 C C . ILE A 1 90 ? -4.148 -2.558 6.312 1.00 89.75 90 ILE A C 1
ATOM 741 O O . ILE A 1 90 ? -4.690 -3.102 7.273 1.00 89.75 90 ILE A O 1
ATOM 745 N N . LEU A 1 91 ? -4.760 -1.640 5.561 1.00 88.56 91 LEU A N 1
ATOM 746 C CA . LEU A 1 91 ? -6.157 -1.262 5.766 1.00 88.56 91 LEU A CA 1
ATOM 747 C C . LEU A 1 91 ? -7.101 -2.457 5.569 1.00 88.56 91 LEU A C 1
ATOM 749 O O . LEU A 1 91 ? -8.015 -2.649 6.364 1.00 88.56 91 LEU A O 1
ATOM 753 N N . HIS A 1 92 ? -6.857 -3.295 4.559 1.00 90.69 92 HIS A N 1
ATOM 754 C CA . HIS A 1 92 ? -7.626 -4.521 4.347 1.00 90.69 92 HIS A CA 1
ATOM 755 C C . HIS A 1 92 ? -7.525 -5.476 5.546 1.00 90.69 92 HIS A C 1
ATOM 757 O O . HIS A 1 92 ? -8.540 -5.980 6.021 1.00 90.69 92 HIS A O 1
ATOM 763 N N . LYS A 1 93 ? -6.315 -5.670 6.092 1.00 89.12 93 LYS A N 1
ATOM 764 C CA . LYS A 1 93 ? -6.105 -6.484 7.300 1.00 89.12 93 LYS A CA 1
ATOM 765 C C . LYS A 1 93 ? -6.811 -5.902 8.527 1.00 89.12 93 LYS A C 1
ATOM 767 O O . LYS A 1 93 ? -7.370 -6.668 9.306 1.00 89.12 93 LYS A O 1
ATOM 772 N N . ALA A 1 94 ? -6.823 -4.576 8.681 1.00 86.06 94 ALA A N 1
ATOM 773 C CA . ALA A 1 94 ? -7.577 -3.913 9.745 1.00 86.06 94 ALA A CA 1
ATOM 774 C C . ALA A 1 94 ? -9.087 -4.168 9.605 1.00 86.06 94 ALA A C 1
ATOM 776 O O . ALA A 1 94 ? -9.719 -4.589 10.567 1.00 86.06 94 ALA A O 1
ATOM 777 N N . LEU A 1 95 ? -9.648 -3.994 8.403 1.00 87.94 95 LEU A N 1
ATOM 778 C CA . LEU A 1 95 ? -11.068 -4.241 8.123 1.00 87.94 95 LEU A CA 1
ATOM 779 C C . LEU A 1 95 ? -11.477 -5.693 8.404 1.00 87.94 95 LEU A C 1
ATOM 781 O O . LEU A 1 95 ? -12.518 -5.926 9.007 1.00 87.94 95 LEU A O 1
ATOM 785 N N . ASN A 1 96 ? -10.652 -6.667 8.013 1.00 89.94 96 ASN A N 1
ATOM 786 C CA . ASN A 1 96 ? -10.950 -8.078 8.267 1.00 89.94 96 ASN A CA 1
ATOM 787 C C . ASN A 1 96 ? -10.886 -8.419 9.763 1.00 89.94 96 ASN A C 1
ATOM 789 O O . ASN A 1 96 ? -11.687 -9.211 10.244 1.00 89.94 96 ASN A O 1
ATOM 793 N N . ALA A 1 97 ? -9.966 -7.804 10.513 1.00 87.94 97 ALA A N 1
ATOM 794 C CA . ALA A 1 97 ? -9.896 -7.978 11.962 1.00 87.94 97 ALA A CA 1
ATOM 795 C C . ALA A 1 97 ? -11.100 -7.351 12.688 1.00 87.94 97 ALA A C 1
ATOM 797 O O . ALA A 1 97 ? -11.561 -7.908 13.681 1.00 87.94 97 ALA A O 1
ATOM 798 N N . ILE A 1 98 ? -11.622 -6.229 12.174 1.00 86.38 98 ILE A N 1
ATOM 799 C CA . ILE A 1 98 ? -12.856 -5.601 12.668 1.00 86.38 98 ILE A CA 1
ATOM 800 C C . ILE A 1 98 ? -14.060 -6.516 12.415 1.00 86.38 98 ILE A C 1
ATOM 802 O O . ILE A 1 98 ? -14.825 -6.762 13.341 1.00 86.38 98 ILE A O 1
ATOM 806 N N . ASP A 1 99 ? -14.199 -7.074 11.209 1.00 85.81 99 ASP A N 1
ATOM 807 C CA . ASP A 1 99 ? -15.291 -8.010 10.892 1.00 85.81 99 ASP A CA 1
ATOM 808 C C . ASP A 1 99 ? -15.216 -9.306 11.723 1.00 85.81 99 ASP A C 1
ATOM 810 O O . ASP A 1 99 ? -16.245 -9.872 12.077 1.00 85.81 99 ASP A O 1
ATOM 814 N N . ALA A 1 100 ? -14.009 -9.750 12.089 1.00 88.81 100 ALA A N 1
ATOM 815 C CA . ALA A 1 100 ? -13.788 -10.894 12.976 1.00 88.81 100 ALA A CA 1
ATOM 816 C C . ALA A 1 100 ? -13.931 -10.558 14.477 1.00 88.81 100 ALA A C 1
ATOM 818 O O . ALA A 1 100 ? -13.606 -11.393 15.320 1.00 88.81 100 ALA A O 1
ATOM 819 N N . ASN A 1 101 ? -14.356 -9.336 14.827 1.00 85.19 101 ASN A N 1
ATOM 820 C CA . ASN A 1 101 ? -14.458 -8.824 16.201 1.00 85.19 101 ASN A CA 1
ATOM 821 C C . ASN A 1 101 ? -13.155 -8.906 17.024 1.00 85.19 101 ASN A C 1
ATOM 823 O O . ASN A 1 101 ? -13.172 -8.819 18.253 1.00 85.19 101 ASN A O 1
ATOM 827 N N . ASN A 1 102 ? -11.997 -9.016 16.367 1.00 89.12 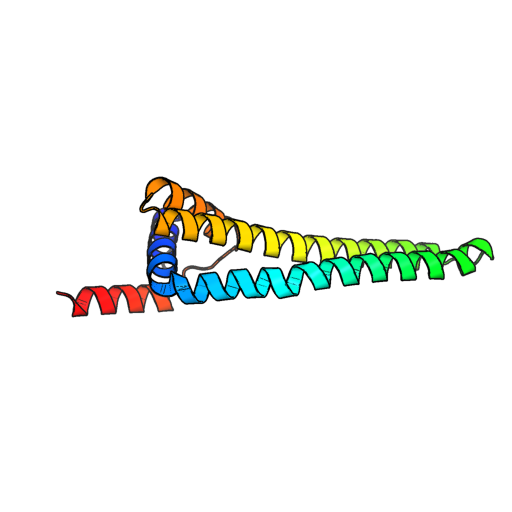102 ASN A N 1
ATOM 828 C CA . ASN A 1 102 ? -10.704 -9.115 17.035 1.00 89.12 102 ASN A CA 1
ATOM 829 C C . ASN A 1 102 ? -10.099 -7.717 17.238 1.00 89.12 102 ASN A C 1
ATOM 831 O O . ASN A 1 102 ? -9.295 -7.231 16.434 1.00 89.12 102 ASN A O 1
ATOM 835 N N . LYS A 1 103 ? -10.511 -7.058 18.329 1.00 84.69 103 LYS A N 1
ATOM 836 C CA . LYS A 1 103 ? -10.144 -5.665 18.644 1.00 84.69 103 LYS A CA 1
ATOM 837 C C . LYS A 1 103 ? -8.636 -5.440 18.751 1.00 84.69 103 LYS A C 1
ATOM 839 O O . LYS A 1 103 ? -8.134 -4.447 18.230 1.00 84.69 103 LYS A O 1
ATOM 844 N N . GLU A 1 104 ? -7.899 -6.349 19.387 1.00 87.62 104 GLU A N 1
ATOM 845 C CA . GLU A 1 104 ? -6.448 -6.206 19.568 1.00 87.62 104 GLU A CA 1
ATOM 846 C C . GLU A 1 104 ? -5.722 -6.185 18.214 1.00 87.62 104 GLU A C 1
ATOM 848 O O . GLU A 1 104 ? -4.892 -5.316 17.920 1.00 87.62 104 GLU A O 1
ATOM 853 N N . LEU A 1 105 ? -6.096 -7.126 17.350 1.00 85.19 105 LEU A N 1
ATOM 854 C CA . LEU A 1 105 ? -5.507 -7.302 16.032 1.00 85.19 105 LEU A CA 1
ATOM 855 C C . LEU A 1 105 ? -5.900 -6.143 15.100 1.00 85.19 105 LEU A C 1
ATOM 857 O O . LEU A 1 105 ? -5.051 -5.619 14.371 1.00 85.19 105 LEU A O 1
ATOM 861 N N . ALA A 1 106 ? -7.146 -5.671 15.192 1.00 85.00 106 ALA A N 1
ATOM 862 C CA . ALA A 1 106 ? -7.623 -4.488 14.486 1.00 85.00 106 ALA A CA 1
ATOM 863 C C . ALA A 1 106 ? -6.859 -3.221 14.899 1.00 85.00 106 ALA A C 1
ATOM 865 O O . ALA A 1 106 ? -6.346 -2.513 14.034 1.00 85.00 106 ALA A O 1
ATOM 866 N N . LEU A 1 107 ? -6.678 -2.969 16.200 1.00 86.94 107 LEU A N 1
ATOM 867 C CA . LEU A 1 107 ? -5.911 -1.825 16.710 1.00 86.94 107 LEU A CA 1
ATOM 868 C C . LEU A 1 107 ? -4.441 -1.871 16.273 1.00 86.94 107 LEU A C 1
ATOM 870 O O . LEU A 1 107 ? -3.868 -0.846 15.888 1.00 86.94 107 LEU A O 1
ATOM 874 N N . LYS A 1 108 ? -3.823 -3.059 16.258 1.00 90.06 108 LYS A N 1
ATOM 875 C CA . LYS A 1 108 ? -2.448 -3.251 15.769 1.00 90.06 108 LYS A CA 1
ATOM 876 C C . LYS A 1 108 ? -2.312 -2.875 14.292 1.00 90.06 108 LYS A C 1
ATOM 878 O O . LYS A 1 108 ? -1.344 -2.201 13.921 1.00 90.06 108 LYS A O 1
ATOM 883 N N . TYR A 1 109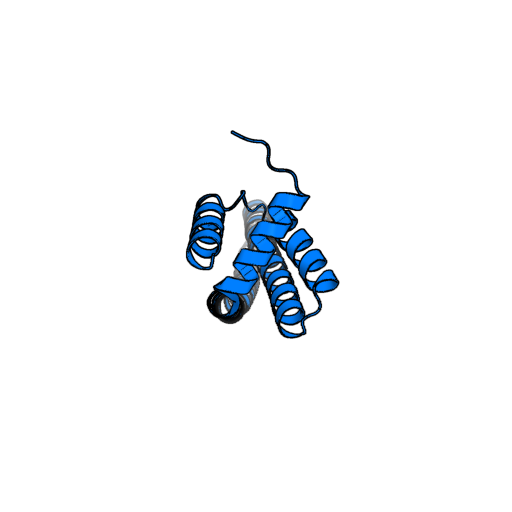 ? -3.261 -3.283 13.449 1.00 87.56 109 TYR A N 1
ATOM 884 C CA . TYR A 1 109 ? -3.250 -2.925 12.029 1.00 87.56 109 TYR A CA 1
ATOM 885 C C . TYR A 1 109 ? -3.631 -1.464 11.787 1.00 87.56 109 TYR A C 1
ATOM 887 O O . TYR A 1 109 ? -2.973 -0.815 10.976 1.00 87.56 109 TYR A O 1
ATOM 895 N N . THR A 1 110 ? -4.570 -0.898 12.546 1.00 86.69 110 THR A N 1
ATOM 896 C CA . THR A 1 110 ? -4.893 0.535 12.506 1.00 86.69 110 THR A CA 1
ATOM 897 C C . THR A 1 110 ? -3.688 1.389 12.891 1.00 86.69 110 THR A C 1
ATOM 899 O O . THR A 1 110 ? -3.362 2.343 12.190 1.00 86.69 110 THR A O 1
ATOM 902 N N . LYS A 1 111 ? -2.930 1.009 13.927 1.00 87.56 111 LYS A N 1
ATOM 903 C CA . LYS A 1 111 ? -1.674 1.684 14.288 1.00 87.56 111 LYS A CA 1
ATOM 904 C C . LYS A 1 111 ? -0.666 1.682 13.141 1.00 87.56 111 LYS A C 1
ATOM 906 O O . LYS A 1 111 ? -0.067 2.717 12.846 1.00 87.56 111 LYS A O 1
ATOM 911 N N . LYS A 1 112 ? -0.482 0.534 12.480 1.00 87.81 112 LYS A N 1
ATOM 912 C CA . LYS A 1 112 ? 0.390 0.434 11.298 1.00 87.81 112 LYS A CA 1
ATOM 913 C C . LYS A 1 112 ? -0.125 1.303 10.152 1.00 87.81 112 LYS A C 1
ATOM 915 O O . LYS A 1 112 ? 0.666 2.016 9.544 1.00 87.81 112 LYS A O 1
ATOM 920 N N . TYR A 1 113 ? -1.431 1.289 9.902 1.00 87.19 113 TYR A N 1
ATOM 921 C CA . TYR A 1 113 ? -2.073 2.100 8.874 1.00 87.19 113 TYR A CA 1
ATOM 922 C C . TYR A 1 113 ? -1.869 3.598 9.115 1.00 87.19 113 TYR A C 1
ATOM 924 O O . TYR A 1 113 ? -1.436 4.296 8.204 1.00 87.19 113 TYR A O 1
ATOM 932 N N . VAL A 1 114 ? -2.095 4.093 10.335 1.00 85.00 114 VAL A N 1
ATOM 933 C CA . VAL A 1 114 ? -1.894 5.510 10.684 1.00 85.00 114 VAL A CA 1
ATOM 934 C C . VAL A 1 114 ? -0.432 5.920 10.506 1.00 85.00 114 VAL A C 1
ATOM 936 O O . VAL A 1 114 ? -0.161 6.972 9.927 1.00 85.00 114 VAL A O 1
ATOM 939 N N . LYS A 1 115 ? 0.510 5.072 10.945 1.00 84.31 115 LYS A N 1
ATOM 940 C CA . LYS A 1 115 ? 1.949 5.346 10.834 1.00 84.31 115 LYS A CA 1
ATOM 941 C C . LYS A 1 115 ? 2.424 5.383 9.377 1.00 84.31 115 LYS A C 1
ATOM 943 O O . LYS A 1 115 ? 3.157 6.291 9.013 1.00 84.31 115 LYS A O 1
ATOM 948 N N . LEU A 1 116 ? 2.012 4.415 8.558 1.00 83.00 116 LEU A N 1
ATOM 949 C CA . LEU A 1 116 ? 2.471 4.277 7.168 1.00 83.00 116 LEU A CA 1
ATOM 950 C C . LEU A 1 116 ? 1.732 5.208 6.204 1.00 83.00 116 LEU A C 1
ATOM 952 O O . LEU A 1 116 ? 2.306 5.685 5.235 1.00 83.00 116 LEU A O 1
ATOM 956 N N . SER A 1 117 ? 0.471 5.531 6.477 1.00 77.38 117 SER A N 1
ATOM 957 C CA . SER A 1 117 ? -0.275 6.475 5.635 1.00 77.38 117 SER A CA 1
ATOM 958 C C . SER A 1 117 ? 0.120 7.932 5.878 1.00 77.38 117 SER A C 1
ATOM 960 O O . SER A 1 117 ? -0.454 8.810 5.237 1.00 77.38 117 SER A O 1
ATOM 962 N N . CYS A 1 118 ? 0.997 8.210 6.856 1.00 73.38 118 CYS A N 1
ATOM 963 C CA . CYS A 1 118 ? 1.290 9.559 7.357 1.00 73.38 118 CYS A CA 1
ATOM 964 C C . CYS A 1 118 ? 0.012 10.384 7.604 1.00 73.38 118 CYS A C 1
ATOM 966 O O . CYS A 1 118 ? -0.016 11.601 7.410 1.00 73.38 118 CYS A O 1
ATOM 968 N N . LYS A 1 119 ? -1.082 9.715 7.996 1.00 66.75 119 LYS A N 1
ATOM 969 C CA . LYS A 1 119 ? -2.397 10.347 8.084 1.00 66.75 119 LYS A CA 1
ATOM 970 C C . LYS A 1 119 ? -2.400 11.342 9.236 1.00 66.75 119 LYS A C 1
ATOM 972 O O . LYS A 1 119 ? -2.084 11.000 10.378 1.00 66.75 119 LYS A O 1
ATOM 977 N N . ARG A 1 120 ? -2.778 12.586 8.929 1.00 67.00 120 ARG A N 1
ATOM 978 C CA . ARG A 1 120 ? -3.069 13.595 9.952 1.00 67.00 120 ARG A CA 1
ATOM 979 C C . ARG A 1 120 ? -4.266 13.150 10.797 1.00 67.00 120 ARG A C 1
ATOM 981 O O . ARG A 1 120 ? -5.003 12.231 10.430 1.00 67.00 120 ARG A O 1
ATOM 988 N N . TYR A 1 121 ? -4.407 13.777 11.961 1.00 60.53 121 TYR A N 1
ATOM 989 C CA . TYR A 1 121 ? -5.561 13.538 12.820 1.00 60.53 121 TYR A CA 1
ATOM 990 C C . TYR A 1 121 ? -6.839 13.910 12.051 1.00 60.53 121 TYR A C 1
ATOM 992 O O . TYR A 1 121 ? -6.855 14.961 11.403 1.00 60.53 121 TYR A O 1
ATOM 1000 N N . PRO A 1 122 ? -7.860 13.042 12.023 1.00 65.69 122 PRO A N 1
ATOM 1001 C CA . PRO A 1 122 ? -9.052 13.287 11.234 1.00 65.69 122 PRO A CA 1
ATOM 1002 C C . PRO A 1 122 ? -10.024 14.165 12.037 1.00 65.69 122 PRO A C 1
ATOM 1004 O O . PRO A 1 122 ? -11.041 13.666 12.499 1.00 65.69 122 PRO A O 1
ATOM 1007 N N . ASN A 1 123 ? -9.704 15.457 12.202 1.00 68.00 123 ASN A N 1
ATOM 1008 C CA . ASN A 1 123 ? -10.479 16.408 13.023 1.00 68.00 123 ASN A CA 1
ATOM 1009 C C . ASN A 1 123 ? -11.986 16.357 12.716 1.00 68.00 123 ASN A C 1
ATOM 1011 O O . ASN A 1 123 ? -12.786 16.157 13.617 1.00 68.00 123 ASN A O 1
ATOM 1015 N N . TYR A 1 124 ? -12.342 16.418 11.430 1.00 63.34 124 TYR A N 1
ATOM 1016 C CA . TYR A 1 124 ? -13.730 16.362 10.956 1.00 63.34 124 TYR A CA 1
ATOM 1017 C C . TYR A 1 124 ? -14.474 15.090 11.388 1.00 63.34 124 TYR A C 1
ATOM 1019 O O . TYR A 1 124 ? -15.657 15.119 11.699 1.00 63.34 124 TYR A O 1
ATOM 1027 N N . PHE A 1 125 ? -13.778 13.953 11.421 1.00 63.62 125 PHE A N 1
ATOM 1028 C CA . PHE A 1 125 ? -14.395 12.697 11.830 1.00 63.62 125 PHE A CA 1
ATOM 1029 C C . PHE A 1 125 ? -14.417 12.523 13.349 1.00 63.62 125 PHE A C 1
ATOM 1031 O O . PHE A 1 125 ? -15.266 11.796 13.843 1.00 63.62 125 PHE A O 1
ATOM 1038 N N . ALA A 1 126 ? -13.498 13.156 14.083 1.00 61.84 126 ALA A N 1
ATOM 1039 C CA . ALA A 1 126 ? -13.559 13.191 15.540 1.00 61.84 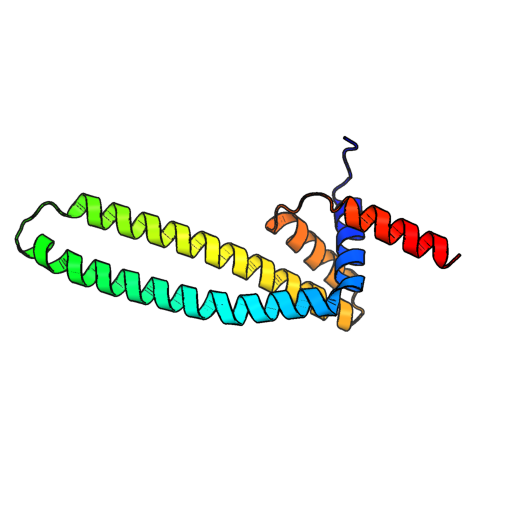126 ALA A CA 1
ATOM 1040 C C . ALA A 1 126 ? -14.804 13.966 16.003 1.00 61.84 126 ALA A C 1
ATOM 1042 O O . ALA A 1 126 ? -15.561 13.447 16.811 1.00 61.84 126 ALA A O 1
ATOM 1043 N N . GLU A 1 127 ? -15.075 15.126 15.395 1.00 63.34 127 GLU A N 1
ATO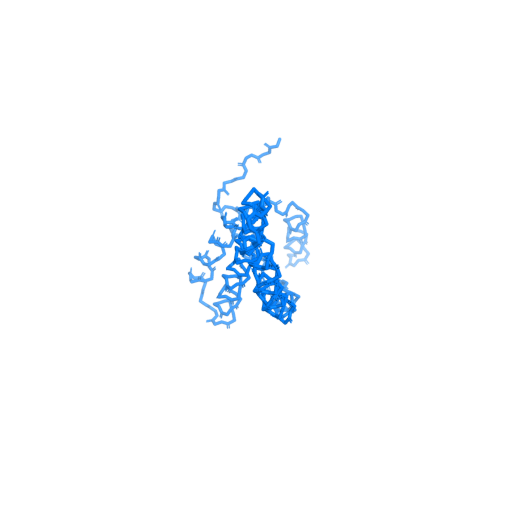M 1044 C CA . GLU A 1 127 ? -16.285 15.920 15.661 1.00 63.34 127 GLU A CA 1
ATOM 1045 C C . GLU A 1 127 ? -17.569 15.138 15.343 1.00 63.34 127 GLU A C 1
ATOM 1047 O O . GLU A 1 127 ? -18.477 15.093 16.166 1.00 63.34 127 GLU A O 1
ATOM 1052 N N . GLN A 1 128 ? -17.618 14.431 14.208 1.00 63.22 128 GLN A N 1
ATOM 1053 C CA . GLN A 1 128 ? -18.766 13.577 13.871 1.00 63.22 128 GLN A CA 1
ATOM 1054 C C . GLN A 1 128 ? -18.955 12.402 14.835 1.00 63.22 128 GLN A C 1
ATOM 1056 O O . GLN A 1 128 ? -20.084 12.046 15.156 1.00 63.22 128 GLN A O 1
ATOM 1061 N N . VAL A 1 129 ? -17.869 11.769 15.286 1.00 63.59 129 VAL A N 1
ATOM 1062 C CA . VAL A 1 129 ? -17.951 10.683 16.273 1.00 63.59 129 VAL A CA 1
ATOM 1063 C C . VAL A 1 129 ? -18.490 11.215 17.602 1.00 63.59 129 VAL A C 1
ATOM 1065 O O . VAL A 1 129 ? -19.358 10.571 18.188 1.00 63.59 129 VAL A O 1
ATOM 1068 N N . ASP A 1 130 ? -18.036 12.392 18.036 1.00 64.62 130 ASP A N 1
ATOM 1069 C CA . ASP A 1 130 ? -18.504 13.036 19.267 1.00 64.62 130 ASP A CA 1
ATOM 1070 C C . ASP A 1 130 ? -19.980 13.465 19.167 1.00 64.62 130 ASP A C 1
ATOM 1072 O O . ASP A 1 130 ? -20.731 13.331 20.132 1.00 64.62 130 ASP A O 1
ATOM 1076 N N . GLU A 1 131 ? -20.433 13.954 18.008 1.00 65.12 131 GLU A N 1
ATOM 1077 C CA . GLU A 1 131 ? -21.848 14.277 17.762 1.00 65.12 131 GLU A CA 1
ATOM 1078 C C . GLU A 1 131 ? -22.744 13.033 17.779 1.00 65.12 131 GLU A C 1
ATOM 1080 O O . GLU A 1 131 ? -23.826 13.061 18.372 1.00 65.12 131 GLU A O 1
ATOM 1085 N N . ILE A 1 132 ? -22.288 11.930 17.176 1.00 63.34 132 ILE A N 1
ATOM 1086 C CA . ILE A 1 132 ? -23.003 10.646 17.177 1.00 63.34 132 ILE A CA 1
ATOM 1087 C C . ILE A 1 132 ? -23.069 10.064 18.596 1.00 63.34 132 ILE A C 1
ATOM 1089 O O . ILE A 1 132 ? -24.105 9.537 18.993 1.00 63.34 132 ILE A O 1
ATOM 1093 N N . GLU A 1 133 ? -22.000 10.155 19.391 1.00 61.81 133 GLU A N 1
ATOM 1094 C CA . GLU A 1 133 ? -22.027 9.705 20.791 1.00 61.81 133 GLU A CA 1
ATOM 1095 C C . GLU A 1 133 ? -22.981 10.554 21.647 1.00 61.81 133 GLU A C 1
ATOM 1097 O O . GLU A 1 133 ? -23.687 10.002 22.486 1.00 61.81 133 GLU A O 1
ATOM 1102 N N . LYS A 1 134 ? -23.086 11.865 21.391 1.00 62.28 134 LYS A N 1
ATOM 1103 C CA . LYS A 1 134 ? -24.021 12.760 22.097 1.00 62.28 134 LYS A CA 1
ATOM 1104 C C . LYS A 1 134 ? -25.489 12.573 21.718 1.00 62.28 134 LYS A C 1
ATOM 1106 O O . LYS A 1 134 ? -26.347 12.897 22.525 1.00 62.28 134 LYS A O 1
ATOM 1111 N N . THR A 1 135 ? -25.787 12.101 20.509 1.00 64.06 135 THR A N 1
ATOM 1112 C CA . THR A 1 135 ? -27.171 11.857 20.054 1.00 64.06 135 THR A CA 1
ATOM 1113 C C . THR A 1 135 ? -27.715 10.485 20.456 1.00 64.06 135 THR A C 1
ATOM 1115 O O . THR A 1 135 ? -28.919 10.270 20.366 1.00 64.06 135 THR A O 1
ATOM 1118 N N . ASN A 1 136 ? -26.853 9.561 20.893 1.00 57.41 136 ASN A N 1
ATOM 1119 C CA . ASN A 1 136 ? -27.238 8.227 21.377 1.00 57.41 136 ASN A CA 1
ATOM 1120 C C . ASN A 1 136 ? -27.291 8.120 22.920 1.00 57.41 136 ASN A C 1
ATOM 1122 O O . ASN A 1 136 ? -27.455 7.015 23.441 1.00 57.41 136 ASN A O 1
ATOM 1126 N N . LEU A 1 137 ? -27.126 9.243 23.627 1.00 49.16 137 LEU A N 1
ATOM 1127 C CA . LEU A 1 137 ? -27.303 9.425 25.076 1.00 49.16 137 LEU A CA 1
ATOM 1128 C C . LEU A 1 137 ? -28.635 10.132 25.345 1.00 49.16 137 LEU A C 1
ATOM 1130 O O . LEU A 1 137 ? -29.280 9.766 26.351 1.00 49.16 137 LEU A O 1
#

Radius of gyration: 21.51 Å; chains: 1; bounding box: 55×34×58 Å

Foldseek 3Di:
DDPDDLLRLLVLLLVVCLVCVPVLVVVLVVLCVPLVVVLVVLVVVLVVVLVVLVVVVVVVDPCPVVNVVVVVVSVVVNVVSVLVNVLSVLSVQLSVCVVVVNVVSNSVSSSVNCVSVVDDRPVVSVVVVVVVVVVVD

Sequence (137 aa):
MTKHTLKEKVDVWYKVINMNKRTMRQSVSMAFKGIVPLMIMIIVLVCIINWLLSFPYRRGENVLGVFIFSNIFFAIILAILSWYLLVKIILHKALNAIDANNKELALKYTKKYVKLSCKRYPNYFAEQVDEIEKTNL